Protein AF-A0A5N9GDK1-F1 (afdb_monomer)

Solvent-accessible surface area (backbone atoms only — not comparable to full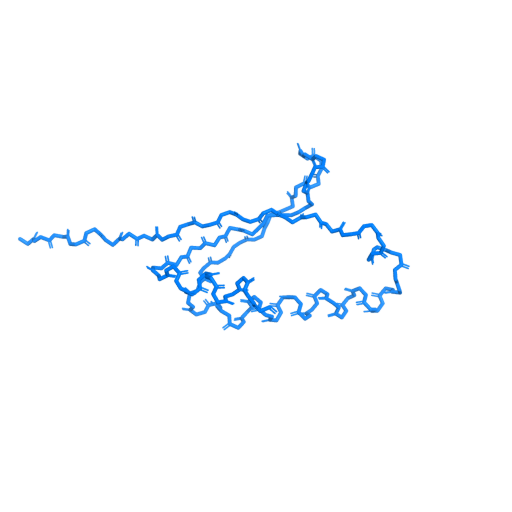-atom values): 4972 Å² total; per-residue (Å²): 131,87,78,77,81,83,66,71,43,76,47,81,46,74,41,63,75,62,73,68,64,76,71,53,58,69,67,62,49,52,51,52,50,51,53,54,50,47,60,55,58,76,41,53,91,62,35,50,73,49,78,45,81,27,73,92,78,52,91,83,32,43,34,35,42,43,38,38,21,73,49,64,61,58,60,51,54,65,73,73,110

Structure (mmCIF, N/CA/C/O backbone):
data_AF-A0A5N9GDK1-F1
#
_entry.id   AF-A0A5N9GDK1-F1
#
loop_
_atom_site.group_PDB
_atom_site.id
_atom_site.type_symbol
_atom_site.label_atom_id
_atom_site.label_alt_id
_atom_site.label_comp_id
_atom_site.label_asym_id
_atom_site.label_entity_id
_atom_site.label_seq_id
_atom_site.pdbx_PDB_ins_code
_atom_site.Cartn_x
_atom_site.Cartn_y
_atom_site.Cartn_z
_atom_site.occupancy
_atom_site.B_iso_or_equiv
_atom_site.auth_seq_id
_atom_site.auth_comp_id
_atom_site.auth_asym_id
_atom_site.auth_atom_id
_atom_site.pdbx_PDB_model_num
ATOM 1 N N . MET A 1 1 ? 28.856 1.138 -29.270 1.00 46.44 1 MET A N 1
ATOM 2 C CA . MET A 1 1 ? 28.461 0.739 -27.905 1.00 46.44 1 MET A CA 1
ATOM 3 C C . MET A 1 1 ? 26.951 0.856 -27.846 1.00 46.44 1 MET A C 1
ATOM 5 O O . MET A 1 1 ? 26.449 1.968 -27.846 1.00 46.44 1 MET A O 1
ATOM 9 N N . THR A 1 2 ? 26.224 -0.253 -27.965 1.00 54.81 2 THR A N 1
ATOM 10 C CA . THR A 1 2 ? 24.765 -0.256 -27.803 1.00 54.81 2 THR A CA 1
ATOM 11 C C . THR A 1 2 ? 24.464 -0.105 -26.322 1.00 54.81 2 THR A C 1
ATOM 13 O O . THR A 1 2 ? 24.677 -1.037 -25.552 1.00 54.81 2 THR A O 1
ATOM 16 N N . GLU A 1 3 ? 24.036 1.086 -25.926 1.00 62.44 3 GLU A N 1
ATOM 17 C CA . GLU A 1 3 ? 23.494 1.341 -24.599 1.00 62.44 3 GLU A CA 1
ATOM 18 C C . GLU A 1 3 ? 22.196 0.530 -24.479 1.00 62.44 3 GLU A C 1
ATOM 20 O O . GLU A 1 3 ? 21.212 0.794 -25.174 1.00 62.44 3 GLU A O 1
ATOM 25 N N . GLN A 1 4 ? 22.221 -0.546 -23.691 1.00 64.44 4 GLN A N 1
ATOM 26 C CA . GLN A 1 4 ? 21.000 -1.269 -23.358 1.00 64.44 4 GLN A CA 1
ATOM 27 C C . GLN A 1 4 ? 20.159 -0.342 -22.487 1.00 64.44 4 GLN A C 1
ATOM 29 O O . GLN A 1 4 ? 20.490 -0.096 -21.330 1.00 64.44 4 GLN A O 1
ATOM 34 N N . VAL A 1 5 ? 19.078 0.188 -23.057 1.00 71.69 5 VAL A N 1
ATOM 35 C CA . VAL A 1 5 ? 18.077 0.939 -22.299 1.00 71.69 5 VAL A CA 1
ATOM 36 C C . VAL A 1 5 ? 17.447 -0.030 -21.304 1.00 71.69 5 VAL A C 1
ATOM 38 O O . VAL A 1 5 ? 16.613 -0.856 -21.681 1.00 71.69 5 VAL A O 1
ATOM 41 N N . ARG A 1 6 ? 17.880 0.048 -20.044 1.00 76.25 6 ARG A N 1
ATOM 42 C CA . ARG A 1 6 ? 17.262 -0.664 -18.925 1.00 76.25 6 ARG A CA 1
ATOM 43 C C . ARG A 1 6 ? 15.841 -0.127 -18.770 1.00 76.25 6 ARG A C 1
ATOM 45 O O . ARG A 1 6 ? 15.640 1.087 -18.729 1.00 76.25 6 ARG A O 1
ATOM 52 N N . ARG A 1 7 ? 14.855 -1.020 -18.795 1.00 87.88 7 ARG A N 1
ATOM 53 C CA . ARG A 1 7 ? 13.440 -0.668 -18.662 1.00 87.88 7 ARG A CA 1
ATOM 54 C C . ARG A 1 7 ? 12.963 -1.164 -17.316 1.00 87.88 7 ARG A C 1
ATOM 56 O O . ARG A 1 7 ? 13.075 -2.354 -17.050 1.00 87.88 7 ARG A O 1
ATOM 63 N N . ASP A 1 8 ? 12.376 -0.266 -16.546 1.00 95.06 8 ASP A N 1
ATOM 64 C CA . ASP A 1 8 ? 11.738 -0.627 -15.293 1.00 95.06 8 ASP A CA 1
ATOM 65 C C . ASP A 1 8 ? 10.240 -0.833 -15.512 1.00 95.06 8 ASP A C 1
ATOM 67 O O . ASP A 1 8 ? 9.584 -0.122 -16.284 1.00 95.06 8 ASP A O 1
ATOM 71 N N . PHE A 1 9 ? 9.679 -1.790 -14.787 1.00 97.12 9 PHE A N 1
ATOM 72 C CA . PHE A 1 9 ? 8.247 -1.934 -14.622 1.00 97.12 9 PHE A CA 1
ATOM 73 C C . PHE A 1 9 ? 7.772 -1.011 -13.510 1.00 97.12 9 PHE A C 1
ATOM 75 O O . PHE A 1 9 ? 8.280 -1.033 -12.390 1.00 97.12 9 PHE A O 1
ATOM 82 N N . VAL A 1 10 ? 6.736 -0.232 -13.814 1.00 97.44 10 VAL A N 1
ATOM 83 C CA . VAL A 1 10 ? 6.088 0.657 -12.853 1.00 97.44 10 VAL A CA 1
ATOM 84 C C . VAL A 1 10 ? 4.657 0.191 -12.632 1.00 97.44 10 VAL A C 1
ATOM 86 O O . VAL A 1 10 ? 3.886 0.061 -13.584 1.00 97.44 10 VAL A O 1
ATOM 89 N N . LYS A 1 11 ? 4.273 -0.032 -11.372 1.00 97.75 11 LYS A N 1
ATOM 90 C CA . LYS A 1 11 ? 2.903 -0.407 -10.999 1.00 97.75 11 LYS A CA 1
ATOM 91 C C . LYS A 1 11 ? 2.336 0.557 -9.968 1.00 97.75 11 LYS A C 1
ATOM 93 O O . LYS A 1 11 ? 2.885 0.725 -8.882 1.00 97.75 11 LYS A O 1
ATOM 98 N N . TYR A 1 12 ? 1.176 1.115 -10.296 1.00 97.69 12 TYR A N 1
ATOM 99 C CA . TYR A 1 12 ? 0.345 1.895 -9.385 1.00 97.69 12 TYR A CA 1
ATOM 100 C C . TYR A 1 12 ? -0.724 0.975 -8.801 1.00 97.69 12 TYR A C 1
ATOM 102 O O . TYR A 1 12 ? -1.465 0.325 -9.539 1.00 97.69 12 TYR A O 1
ATOM 110 N N . SER A 1 13 ? -0.793 0.869 -7.478 1.00 97.12 13 SER A N 1
ATOM 111 C CA . SER A 1 13 ? -1.825 0.080 -6.800 1.00 97.12 13 SER A CA 1
ATOM 112 C C . SER A 1 13 ? -2.570 0.944 -5.801 1.00 97.12 13 SER A C 1
ATOM 114 O O . SER A 1 13 ? -1.976 1.457 -4.857 1.00 97.12 13 SER A O 1
ATOM 116 N N . PHE A 1 14 ? -3.865 1.108 -6.040 1.00 97.31 14 PHE A N 1
ATOM 117 C CA . PHE A 1 14 ? -4.761 1.901 -5.212 1.00 97.31 14 PHE A CA 1
ATOM 118 C C . PHE A 1 14 ? -5.515 0.976 -4.268 1.00 97.31 14 PHE A C 1
ATOM 120 O O . PHE A 1 14 ? -6.049 -0.046 -4.697 1.00 97.31 14 PHE A O 1
ATOM 127 N N . PHE A 1 15 ? -5.563 1.347 -2.996 1.00 96.94 15 PHE A N 1
ATOM 128 C CA . PHE A 1 15 ? -6.185 0.548 -1.953 1.00 96.94 15 PHE A CA 1
ATOM 129 C C . PHE A 1 15 ? -7.293 1.347 -1.284 1.00 96.94 15 PHE A C 1
ATOM 131 O O . PHE A 1 15 ? -7.100 2.509 -0.914 1.00 96.94 15 PHE A O 1
ATOM 138 N N . LYS A 1 16 ? -8.447 0.707 -1.101 1.00 97.00 16 LYS A N 1
ATOM 139 C CA . LYS A 1 16 ? -9.518 1.188 -0.233 1.00 97.00 16 LYS A CA 1
ATOM 140 C C . LYS A 1 16 ? -9.500 0.352 1.036 1.00 97.00 16 LYS A C 1
ATOM 142 O O . LYS A 1 16 ? -9.568 -0.870 0.968 1.00 97.00 16 LYS A O 1
ATOM 147 N N . VAL A 1 17 ? -9.389 1.006 2.185 1.00 96.06 17 VAL A N 1
ATOM 148 C CA . VAL A 1 17 ? -9.415 0.321 3.475 1.00 96.06 17 VAL A CA 1
ATOM 149 C C . VAL A 1 17 ? -10.866 0.020 3.819 1.00 96.06 17 VAL A C 1
ATOM 151 O O . VAL A 1 17 ? -11.701 0.932 3.802 1.00 96.06 17 VAL A O 1
ATOM 154 N N . ASP A 1 18 ? -11.153 -1.231 4.170 1.00 96.44 18 ASP A N 1
ATOM 155 C CA . ASP A 1 18 ? -12.475 -1.645 4.632 1.00 96.44 18 ASP A CA 1
ATOM 156 C C . ASP A 1 18 ? -12.921 -0.765 5.823 1.00 96.44 18 ASP A C 1
ATOM 158 O O . ASP A 1 18 ? -12.166 -0.602 6.793 1.00 96.44 18 ASP A O 1
ATOM 162 N N . PRO A 1 19 ? -14.113 -0.141 5.782 1.00 95.62 19 PRO A N 1
ATOM 163 C CA . PRO A 1 19 ? -14.634 0.632 6.904 1.00 95.62 19 PRO A CA 1
ATOM 164 C C . PRO A 1 19 ? -14.646 -0.138 8.233 1.00 95.62 19 PRO A C 1
ATOM 166 O O . PRO A 1 19 ? -14.382 0.470 9.271 1.00 95.62 19 PRO A O 1
ATOM 169 N N . ALA A 1 20 ? -14.871 -1.455 8.216 1.00 97.44 20 ALA A N 1
ATOM 170 C CA . ALA A 1 20 ? -14.885 -2.295 9.411 1.00 97.44 20 ALA A CA 1
AT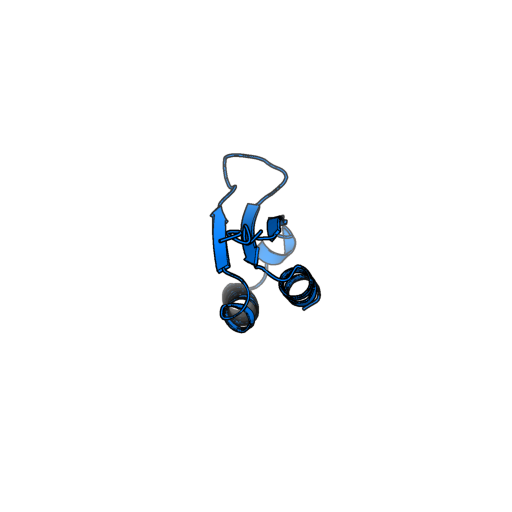OM 171 C C . ALA A 1 20 ? -13.521 -2.336 10.119 1.00 97.44 20 ALA A C 1
ATOM 173 O O . ALA A 1 20 ? -13.469 -2.321 11.348 1.00 97.44 20 ALA A O 1
ATOM 174 N N . TRP A 1 21 ? -12.408 -2.277 9.377 1.00 97.00 21 TRP A N 1
ATOM 175 C CA . TRP A 1 21 ? -11.064 -2.225 9.966 1.00 97.00 21 TRP A CA 1
ATOM 176 C C . TRP A 1 21 ? -10.854 -0.974 10.828 1.00 97.00 21 TRP A C 1
ATOM 178 O O . TRP A 1 21 ? -10.123 -0.998 11.814 1.00 97.00 21 TRP A O 1
ATOM 188 N N . ARG A 1 22 ? -11.537 0.137 10.523 1.00 94.75 22 ARG A N 1
ATOM 189 C CA . ARG A 1 22 ? -11.442 1.357 11.341 1.00 94.75 22 ARG A CA 1
ATOM 190 C C . ARG A 1 22 ? -12.127 1.206 12.697 1.00 94.75 22 ARG A C 1
ATOM 192 O O . ARG A 1 22 ? -11.822 1.989 13.591 1.00 94.75 22 ARG A O 1
ATOM 199 N N . LEU A 1 23 ? -13.003 0.216 12.863 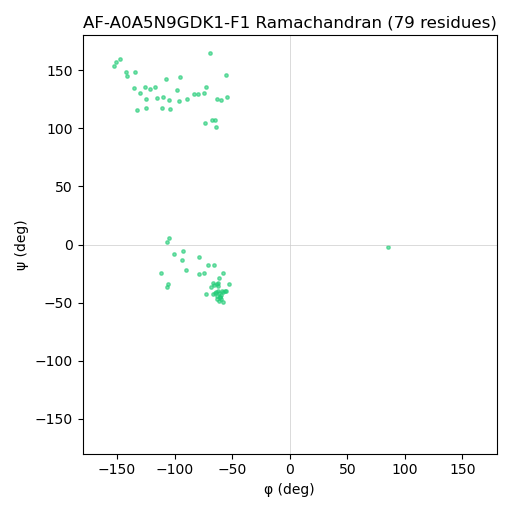1.00 97.19 23 LEU A N 1
ATOM 200 C CA . LEU A 1 23 ? -13.793 0.003 14.076 1.00 97.19 23 LEU A CA 1
ATOM 201 C C . LEU A 1 23 ? -13.147 -0.971 15.074 1.00 97.19 23 LEU A C 1
ATOM 203 O O . LEU A 1 23 ? -13.577 -1.011 16.224 1.00 97.19 23 LEU A O 1
ATOM 207 N N . ILE A 1 24 ? -12.120 -1.729 14.674 1.00 97.94 24 ILE A N 1
ATOM 208 C CA . ILE A 1 24 ? -11.417 -2.659 15.577 1.00 97.94 24 ILE A CA 1
ATOM 209 C C . ILE A 1 24 ? -10.603 -1.895 16.647 1.00 97.94 24 ILE A C 1
ATOM 211 O O . ILE A 1 24 ? -10.369 -0.689 16.501 1.00 97.94 24 ILE A O 1
ATOM 215 N N . PRO A 1 25 ? -10.148 -2.542 17.734 1.00 98.44 25 PRO A N 1
ATOM 216 C CA . PRO A 1 25 ? -9.332 -1.893 18.761 1.00 98.44 25 PRO A CA 1
ATOM 217 C C . PRO A 1 25 ? -8.064 -1.226 18.207 1.00 98.44 25 PRO A C 1
ATOM 219 O O . PRO A 1 25 ? -7.433 -1.717 17.274 1.00 98.44 25 PRO A O 1
ATOM 222 N N . GLU A 1 26 ? -7.650 -0.103 18.806 1.00 97.62 26 GLU A N 1
ATOM 223 C CA . GLU A 1 26 ? -6.491 0.673 18.325 1.00 97.62 26 GLU A CA 1
ATOM 224 C C . GLU A 1 26 ? -5.211 -0.159 18.249 1.00 97.62 26 GLU A C 1
ATOM 226 O O . GLU A 1 26 ? -4.468 -0.041 17.277 1.00 97.62 26 GLU A O 1
ATOM 231 N N . LYS A 1 27 ? -4.987 -1.030 19.237 1.00 98.12 27 LYS A N 1
ATOM 232 C CA . LYS A 1 27 ? -3.840 -1.936 19.247 1.00 98.12 27 LYS A CA 1
ATOM 233 C C . LYS A 1 27 ? -3.825 -2.839 18.011 1.00 98.12 27 LYS A C 1
ATOM 235 O O . LYS A 1 27 ? -2.833 -2.853 17.297 1.00 98.12 27 LYS A O 1
ATOM 240 N N . GLU A 1 28 ? -4.944 -3.489 17.703 1.00 98.06 28 GLU A N 1
ATOM 241 C CA . GLU A 1 28 ? -5.062 -4.362 16.528 1.00 98.06 28 GLU A CA 1
ATOM 242 C C . GLU A 1 28 ? -4.863 -3.592 15.215 1.00 98.06 28 GLU A C 1
ATOM 244 O O . GLU A 1 28 ? -4.235 -4.101 14.284 1.00 98.06 28 GLU A O 1
ATOM 249 N N . ARG A 1 29 ? -5.323 -2.332 15.139 1.00 97.81 29 ARG A N 1
ATOM 250 C CA . ARG A 1 29 ? -5.026 -1.465 13.986 1.00 97.81 29 ARG A CA 1
ATOM 251 C C . ARG A 1 29 ? -3.534 -1.181 13.849 1.00 97.81 29 ARG A C 1
ATOM 253 O O . ARG A 1 29 ? -3.033 -1.198 12.727 1.00 97.81 29 ARG A O 1
ATOM 260 N N . GLN A 1 30 ? -2.835 -0.875 14.944 1.00 98.19 30 GLN A N 1
ATOM 261 C CA . GLN A 1 30 ? -1.391 -0.619 14.894 1.00 98.19 30 GLN A CA 1
ATOM 262 C C . GLN A 1 30 ? -0.612 -1.880 14.520 1.00 98.19 30 GLN A C 1
ATOM 264 O O . GLN A 1 30 ? 0.245 -1.806 13.643 1.00 98.19 30 GLN A O 1
ATOM 269 N N . ASP A 1 31 ? -0.975 -3.027 15.093 1.00 98.25 31 ASP A N 1
ATOM 270 C CA . ASP A 1 31 ? -0.356 -4.316 14.776 1.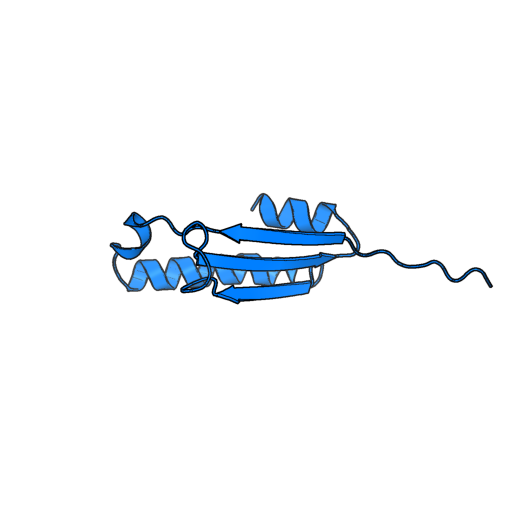00 98.25 31 ASP A CA 1
ATOM 271 C C . ASP A 1 31 ? -0.548 -4.656 13.285 1.00 98.25 31 ASP A C 1
ATOM 273 O O .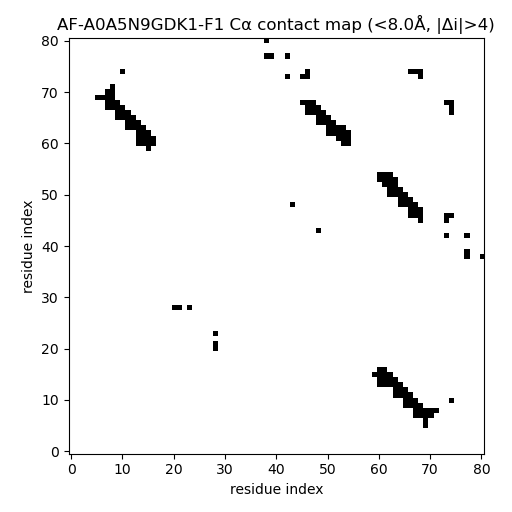 ASP A 1 31 ? 0.417 -4.970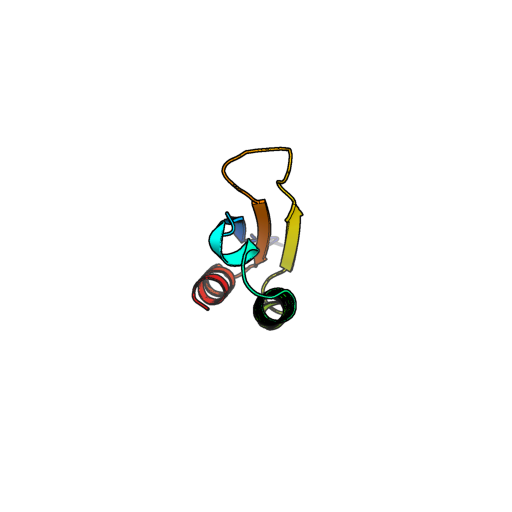 12.591 1.00 98.25 31 ASP A O 1
ATOM 277 N N . SER A 1 32 ? -1.759 -4.466 12.745 1.00 97.00 32 SER A N 1
ATOM 278 C CA . SER A 1 32 ? -2.044 -4.680 11.314 1.00 97.00 32 SER A CA 1
ATOM 279 C C . SER A 1 32 ? -1.232 -3.752 10.399 1.00 97.00 32 SER A C 1
ATOM 281 O O . SER A 1 32 ? -0.739 -4.178 9.357 1.00 97.00 32 SER A O 1
ATOM 283 N N . LYS A 1 33 ? -1.079 -2.467 10.764 1.00 96.62 33 LYS A N 1
ATOM 284 C CA . LYS A 1 33 ? -0.249 -1.518 9.995 1.00 96.62 33 LYS A CA 1
ATOM 285 C C . LYS A 1 33 ? 1.223 -1.922 10.014 1.00 96.62 33 LYS A C 1
ATOM 287 O O . LYS A 1 33 ? 1.884 -1.808 8.985 1.00 96.62 33 LYS A O 1
ATOM 292 N N . ALA A 1 34 ? 1.726 -2.351 11.172 1.00 98.00 34 ALA A N 1
ATOM 293 C CA . ALA A 1 34 ? 3.109 -2.781 11.330 1.00 98.00 34 ALA A CA 1
ATOM 294 C C . ALA A 1 34 ? 3.395 -4.020 10.473 1.00 98.00 34 ALA A C 1
ATOM 296 O O . ALA A 1 34 ? 4.349 -4.001 9.704 1.00 98.00 34 ALA A O 1
ATOM 297 N N . GLN A 1 35 ? 2.515 -5.025 10.517 1.00 97.56 35 GLN A N 1
ATOM 298 C CA . GLN A 1 35 ? 2.612 -6.225 9.678 1.00 97.56 35 GLN A CA 1
ATOM 299 C C . GLN A 1 35 ? 2.575 -5.887 8.184 1.00 97.56 35 GLN A C 1
ATOM 301 O O . GLN A 1 35 ? 3.384 -6.389 7.410 1.00 97.56 35 GLN A O 1
ATOM 306 N N . PHE A 1 36 ? 1.678 -4.988 7.767 1.00 96.12 36 PHE A N 1
ATOM 307 C CA . PHE A 1 36 ? 1.631 -4.539 6.376 1.00 96.12 36 PHE A CA 1
ATOM 308 C C . PHE A 1 36 ? 2.945 -3.871 5.947 1.00 96.12 36 PHE A C 1
ATOM 310 O O . PHE A 1 36 ? 3.472 -4.168 4.878 1.00 96.12 36 PHE A O 1
ATOM 317 N N . ALA A 1 37 ? 3.499 -2.988 6.783 1.00 96.38 37 ALA A N 1
ATOM 318 C CA . ALA A 1 37 ? 4.776 -2.336 6.507 1.00 96.38 37 ALA A CA 1
ATOM 319 C C . ALA A 1 37 ? 5.957 -3.322 6.501 1.00 96.38 37 ALA A C 1
ATOM 321 O O . ALA A 1 37 ? 6.880 -3.151 5.709 1.00 96.38 37 ALA A O 1
ATOM 322 N N . GLU A 1 38 ? 5.925 -4.351 7.347 1.00 97.31 38 GLU A N 1
ATOM 323 C CA . GLU A 1 38 ? 6.928 -5.416 7.388 1.00 97.31 38 GLU A CA 1
ATOM 324 C C . GLU A 1 38 ? 6.978 -6.183 6.063 1.00 97.31 38 GLU A C 1
ATOM 326 O O . GLU A 1 38 ? 8.047 -6.259 5.462 1.00 97.31 38 GLU A O 1
ATOM 331 N N . VAL A 1 39 ? 5.825 -6.606 5.531 1.00 96.25 39 VAL A N 1
ATOM 332 C CA . VAL A 1 39 ? 5.745 -7.252 4.207 1.00 96.25 39 VAL A CA 1
ATOM 333 C C . VAL A 1 39 ? 6.304 -6.347 3.108 1.00 96.25 39 VAL A C 1
ATOM 335 O O . VAL A 1 39 ? 7.024 -6.817 2.234 1.00 96.25 39 VAL A O 1
ATOM 338 N N . LEU A 1 40 ? 6.028 -5.038 3.136 1.00 96.06 40 LEU A N 1
ATOM 339 C CA . LEU A 1 40 ? 6.630 -4.118 2.162 1.00 96.06 40 LEU A CA 1
ATOM 340 C C . LEU A 1 40 ? 8.160 -4.049 2.316 1.00 96.06 40 LEU A C 1
ATOM 342 O O . LEU A 1 40 ? 8.883 -4.034 1.320 1.00 96.06 40 LEU A O 1
ATOM 346 N N . ASN A 1 41 ? 8.667 -4.019 3.547 1.00 96.19 41 ASN A N 1
ATOM 347 C CA . ASN A 1 41 ? 10.103 -3.944 3.809 1.00 96.19 41 ASN A CA 1
ATOM 348 C C . ASN A 1 41 ? 10.853 -5.206 3.358 1.00 96.19 41 ASN A C 1
ATOM 350 O O . ASN A 1 41 ? 11.982 -5.077 2.882 1.00 96.19 41 ASN A O 1
ATOM 354 N N . GLU A 1 42 ? 10.235 -6.389 3.428 1.00 96.69 42 GLU A N 1
ATOM 355 C CA . GLU A 1 42 ? 10.815 -7.651 2.932 1.00 96.69 42 GLU A CA 1
ATOM 356 C C . GLU A 1 42 ? 11.183 -7.613 1.440 1.00 96.69 42 GLU A C 1
ATOM 358 O O . GLU A 1 42 ? 12.062 -8.356 1.016 1.00 96.69 42 GLU A O 1
ATOM 363 N N . PHE A 1 43 ? 10.543 -6.747 0.647 1.00 96.88 43 PHE A N 1
ATOM 364 C CA . PHE A 1 43 ? 10.786 -6.610 -0.796 1.00 96.88 43 PHE A CA 1
ATOM 365 C C . PHE A 1 43 ? 11.586 -5.353 -1.163 1.00 96.88 43 PHE A C 1
ATOM 367 O O . PHE A 1 43 ? 11.744 -5.050 -2.347 1.00 96.88 43 PHE A O 1
ATOM 374 N N . SER A 1 44 ? 12.068 -4.590 -0.176 1.00 95.38 44 SER A N 1
ATOM 375 C CA . SER A 1 44 ? 12.735 -3.296 -0.397 1.00 95.38 44 SER A CA 1
ATOM 376 C C . SER A 1 44 ? 14.070 -3.388 -1.152 1.00 95.38 44 SER A C 1
ATOM 378 O O . SER A 1 44 ? 14.528 -2.394 -1.713 1.00 95.38 44 SER A O 1
ATOM 380 N N . ASP A 1 45 ? 14.673 -4.575 -1.214 1.00 96.38 45 ASP A N 1
ATOM 381 C CA . ASP A 1 45 ? 15.883 -4.887 -1.980 1.00 96.38 45 ASP A CA 1
ATOM 382 C C . ASP A 1 45 ? 15.613 -5.100 -3.482 1.00 96.38 45 ASP A C 1
ATOM 384 O O . ASP A 1 45 ? 16.499 -4.889 -4.310 1.00 96.38 45 ASP A O 1
ATOM 388 N N . ARG A 1 46 ? 14.385 -5.498 -3.841 1.00 96.44 46 ARG A N 1
ATOM 389 C CA . ARG A 1 46 ? 13.963 -5.853 -5.210 1.00 96.44 46 ARG A CA 1
ATOM 390 C C . ARG A 1 46 ? 12.964 -4.869 -5.816 1.00 96.44 46 ARG A C 1
ATOM 392 O O . ARG A 1 46 ? 12.840 -4.794 -7.040 1.00 96.44 46 ARG A O 1
ATOM 399 N N . VAL A 1 47 ? 12.219 -4.143 -4.984 1.00 97.56 47 VAL A N 1
ATOM 400 C CA . VAL A 1 47 ? 11.154 -3.226 -5.400 1.00 97.56 47 VAL A CA 1
ATOM 401 C C . VAL A 1 47 ? 11.318 -1.893 -4.676 1.00 97.56 47 VAL A C 1
ATOM 403 O O . VAL A 1 47 ? 11.139 -1.789 -3.465 1.00 97.56 47 VAL A O 1
ATOM 406 N N . SER A 1 48 ? 11.592 -0.837 -5.439 1.00 97.69 48 SER A N 1
ATOM 407 C CA . SER A 1 48 ? 11.550 0.534 -4.929 1.00 97.69 48 SER A CA 1
ATOM 408 C C . SER A 1 48 ? 10.102 0.976 -4.760 1.00 97.69 48 SER A C 1
ATOM 410 O O . SER A 1 48 ? 9.292 0.817 -5.677 1.00 97.69 48 SER A O 1
ATOM 412 N N . MET A 1 49 ? 9.759 1.526 -3.592 1.00 97.31 49 MET A N 1
ATOM 413 C CA . MET A 1 49 ? 8.370 1.827 -3.244 1.00 97.31 49 MET A CA 1
ATOM 414 C C . MET A 1 49 ? 8.178 3.204 -2.627 1.00 97.31 49 MET A C 1
ATOM 416 O O . MET A 1 49 ? 9.025 3.723 -1.906 1.00 97.31 49 MET A O 1
ATOM 420 N N . SER A 1 50 ? 7.015 3.798 -2.878 1.00 97.44 50 SER A N 1
ATOM 421 C CA . SER A 1 50 ? 6.538 4.977 -2.152 1.00 97.44 50 SER A CA 1
ATOM 422 C C . SER A 1 50 ? 5.040 4.887 -1.905 1.00 97.44 50 SER A C 1
ATOM 424 O O . SER A 1 50 ? 4.290 4.375 -2.741 1.00 97.44 50 SER A O 1
ATOM 426 N N . SER A 1 51 ? 4.607 5.393 -0.750 1.00 97.19 51 SER A N 1
ATOM 427 C CA . SER A 1 51 ? 3.196 5.469 -0.381 1.00 97.19 51 SER A CA 1
ATOM 428 C C . SER A 1 51 ? 2.693 6.908 -0.431 1.00 97.19 51 SER A C 1
ATOM 430 O O . SER A 1 51 ? 3.405 7.846 -0.073 1.00 97.19 51 SER A O 1
ATOM 432 N N . TYR A 1 52 ? 1.453 7.080 -0.879 1.00 97.56 52 TYR A N 1
ATOM 433 C CA . TYR A 1 52 ? 0.798 8.383 -0.967 1.00 97.56 52 TYR A CA 1
ATOM 434 C C . TYR A 1 52 ? -0.624 8.286 -0.422 1.00 97.56 52 TYR A C 1
ATOM 436 O O . TYR A 1 52 ? -1.364 7.366 -0.772 1.00 97.56 52 TYR A O 1
ATOM 444 N N . SER A 1 53 ? -1.026 9.251 0.405 1.00 96.69 53 SER A N 1
ATOM 445 C CA . SER A 1 53 ? -2.416 9.381 0.855 1.00 96.69 53 SER A CA 1
ATOM 446 C C . SER A 1 53 ? -3.299 9.894 -0.281 1.00 96.69 53 SER A C 1
ATOM 448 O O . SER A 1 53 ? -2.930 10.844 -0.968 1.00 96.69 53 SER A O 1
ATOM 450 N N . MET A 1 54 ? -4.474 9.291 -0.453 1.00 97.38 54 MET A N 1
ATOM 451 C CA . MET A 1 54 ? -5.508 9.730 -1.400 1.00 97.38 54 MET A CA 1
ATOM 452 C C . MET A 1 54 ? -6.703 10.395 -0.692 1.00 97.38 54 MET A C 1
ATOM 454 O O . MET A 1 54 ? -7.677 10.797 -1.332 1.00 97.38 54 MET A O 1
ATOM 458 N N . VAL A 1 55 ? -6.649 10.530 0.637 1.00 95.06 55 VAL A N 1
ATOM 459 C CA . VAL A 1 55 ? -7.709 11.179 1.418 1.00 95.06 55 VAL A CA 1
ATOM 460 C C . VAL A 1 55 ? -7.879 12.625 0.950 1.00 95.06 55 VAL A C 1
ATOM 462 O O . VAL A 1 55 ? -6.929 13.402 0.946 1.00 95.06 55 VAL A O 1
ATOM 465 N N . GLY A 1 56 ? -9.104 12.986 0.564 1.00 94.94 56 GLY A N 1
ATOM 466 C CA . GLY A 1 56 ? -9.439 14.331 0.089 1.00 94.94 56 GLY A CA 1
ATOM 467 C C . GLY A 1 56 ? -9.188 14.575 -1.402 1.00 94.94 56 GLY A C 1
ATOM 468 O O . GLY A 1 56 ? -9.520 15.654 -1.880 1.00 94.94 56 GLY A O 1
ATOM 469 N N . THR A 1 57 ? -8.659 13.599 -2.152 1.00 95.81 57 THR A N 1
ATOM 470 C CA . THR A 1 57 ? -8.460 13.727 -3.609 1.00 95.81 57 THR A CA 1
ATOM 471 C C . THR A 1 57 ? -9.460 12.905 -4.421 1.00 95.81 57 THR A C 1
ATOM 473 O O . THR A 1 57 ? -9.924 13.365 -5.462 1.00 95.81 57 THR A O 1
ATOM 476 N N . ARG A 1 58 ? -9.831 11.709 -3.945 1.00 93.62 58 ARG A N 1
ATOM 477 C CA . ARG A 1 58 ? -10.823 10.814 -4.568 1.00 93.62 58 ARG A CA 1
ATOM 478 C C . ARG A 1 58 ? -11.530 9.951 -3.518 1.00 93.62 58 ARG A C 1
ATOM 480 O O . ARG A 1 58 ? -11.013 9.755 -2.424 1.00 93.62 58 ARG A O 1
ATOM 487 N N . GLY A 1 59 ? -12.734 9.461 -3.825 1.00 94.38 59 GLY A N 1
ATOM 488 C CA . GLY A 1 59 ? -13.569 8.713 -2.866 1.00 94.38 59 GLY A CA 1
ATOM 489 C C . GLY A 1 59 ? -13.349 7.194 -2.852 1.00 94.38 59 GLY A C 1
ATOM 490 O O . GLY A 1 59 ? -13.640 6.525 -1.859 1.00 94.38 59 GLY A O 1
ATOM 491 N N . ASP A 1 60 ? -12.817 6.647 -3.938 1.00 95.81 60 ASP A N 1
ATOM 492 C CA . ASP A 1 60 ? -12.694 5.213 -4.222 1.00 95.81 60 ASP A CA 1
ATOM 493 C C . ASP A 1 60 ? -11.355 4.594 -3.787 1.00 95.81 60 ASP A C 1
ATOM 495 O O . ASP A 1 60 ? -11.208 3.377 -3.831 1.00 95.81 60 ASP A O 1
ATOM 499 N N . ALA A 1 61 ? -10.399 5.393 -3.309 1.00 97.44 61 ALA A N 1
ATOM 500 C CA . ALA A 1 61 ? -9.128 4.919 -2.765 1.00 97.44 61 ALA A CA 1
ATOM 501 C C . ALA A 1 61 ? -8.701 5.759 -1.556 1.00 97.44 61 ALA A C 1
ATOM 503 O O . ALA A 1 61 ? -8.980 6.952 -1.497 1.00 97.44 61 ALA A O 1
ATOM 504 N N . ASP A 1 62 ? -7.999 5.135 -0.612 1.00 97.12 62 ASP A N 1
ATOM 505 C CA . ASP A 1 62 ? -7.478 5.787 0.593 1.00 97.12 62 ASP A CA 1
ATOM 506 C C . ASP A 1 62 ? -5.959 6.003 0.517 1.00 97.12 62 ASP A C 1
ATOM 508 O O . ASP A 1 62 ? -5.461 7.024 0.992 1.00 97.12 62 ASP A O 1
ATOM 512 N N . PHE A 1 63 ? -5.217 5.089 -0.116 1.00 97.38 63 PHE A N 1
ATOM 513 C CA . PHE A 1 63 ? -3.784 5.252 -0.375 1.00 97.38 63 PHE A CA 1
ATOM 514 C C . PHE A 1 63 ? -3.341 4.578 -1.683 1.00 97.38 63 PHE A C 1
ATOM 516 O O . PHE A 1 63 ? -4.017 3.695 -2.217 1.00 97.38 63 PHE A O 1
ATOM 523 N N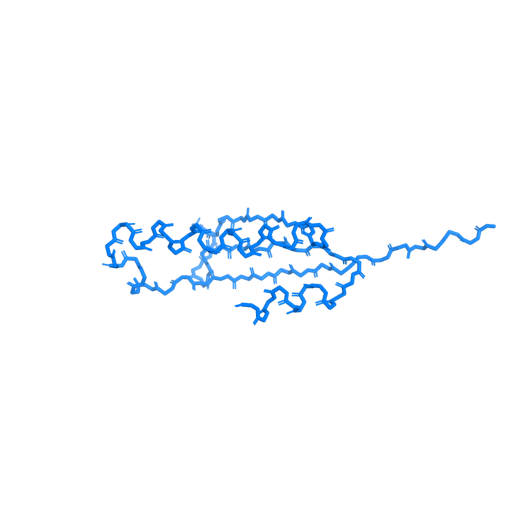 . LEU A 1 64 ? -2.195 5.018 -2.198 1.00 97.81 64 LEU A N 1
ATOM 524 C CA . LEU A 1 64 ? -1.511 4.486 -3.375 1.00 97.81 64 LEU A CA 1
ATOM 525 C C . LEU A 1 64 ? -0.148 3.930 -2.959 1.00 97.81 64 LEU A C 1
ATOM 527 O O . LEU A 1 64 ? 0.596 4.612 -2.256 1.00 97.81 64 LEU A O 1
ATOM 531 N N . LEU A 1 65 ? 0.200 2.751 -3.472 1.00 97.88 65 LEU A N 1
ATOM 532 C CA . LEU A 1 65 ? 1.581 2.280 -3.545 1.00 97.88 65 LEU A CA 1
ATOM 533 C C . LEU A 1 65 ? 2.098 2.409 -4.978 1.00 97.88 65 LEU A C 1
ATOM 535 O O . LEU A 1 65 ? 1.588 1.754 -5.895 1.00 97.88 65 LEU A O 1
ATOM 539 N N . TRP A 1 66 ? 3.115 3.247 -5.149 1.00 98.31 66 TRP A N 1
ATOM 540 C CA . TRP A 1 66 ? 3.939 3.310 -6.349 1.00 98.31 66 TRP A CA 1
ATOM 541 C C . TRP A 1 66 ? 5.099 2.333 -6.193 1.00 98.31 66 TRP A C 1
ATOM 543 O O . TRP A 1 66 ? 5.810 2.392 -5.192 1.00 98.31 66 TRP A O 1
ATOM 553 N N . LYS A 1 67 ? 5.250 1.421 -7.154 1.00 98.06 67 LYS A N 1
ATOM 554 C CA . LYS A 1 67 ? 6.276 0.373 -7.161 1.00 98.06 67 LYS A CA 1
ATOM 555 C C . LYS A 1 67 ? 7.063 0.428 -8.454 1.00 98.06 67 LYS A C 1
ATOM 557 O O . LYS A 1 67 ? 6.451 0.515 -9.521 1.00 98.06 67 LYS A O 1
ATOM 562 N N . VAL A 1 68 ? 8.379 0.311 -8.341 1.00 97.81 68 VAL A N 1
ATOM 563 C CA . VAL A 1 68 ? 9.312 0.227 -9.463 1.00 97.81 68 VAL A CA 1
ATOM 564 C C . VAL A 1 68 ? 10.239 -0.958 -9.251 1.00 97.81 68 VAL A C 1
ATOM 566 O O . VAL A 1 68 ? 10.810 -1.116 -8.172 1.00 97.81 68 VAL A O 1
ATOM 569 N N . SER A 1 69 ? 10.372 -1.797 -10.268 1.00 97.31 69 SER A N 1
ATOM 570 C CA . SER A 1 69 ? 11.329 -2.900 -10.289 1.00 97.31 69 SER A CA 1
ATOM 571 C C . SER A 1 69 ? 11.718 -3.212 -11.725 1.00 97.31 69 SER A C 1
ATOM 573 O O . SER A 1 69 ? 10.935 -2.990 -12.645 1.00 97.31 69 SER A O 1
ATOM 575 N N . GLU A 1 70 ? 12.906 -3.758 -11.915 1.00 95.81 70 GLU A N 1
ATOM 576 C CA . GLU A 1 70 ? 13.353 -4.271 -13.212 1.00 95.81 70 GLU A CA 1
ATOM 577 C C . GLU A 1 70 ? 12.681 -5.595 -13.570 1.00 95.81 70 GLU A C 1
ATOM 579 O O . GLU A 1 70 ? 12.523 -5.907 -14.746 1.00 95.81 70 GLU A O 1
ATOM 584 N N . GLU A 1 71 ? 12.237 -6.341 -12.555 1.00 94.75 71 GLU A N 1
ATOM 585 C CA . GLU A 1 71 ? 11.611 -7.650 -12.699 1.00 94.75 71 GLU A CA 1
ATOM 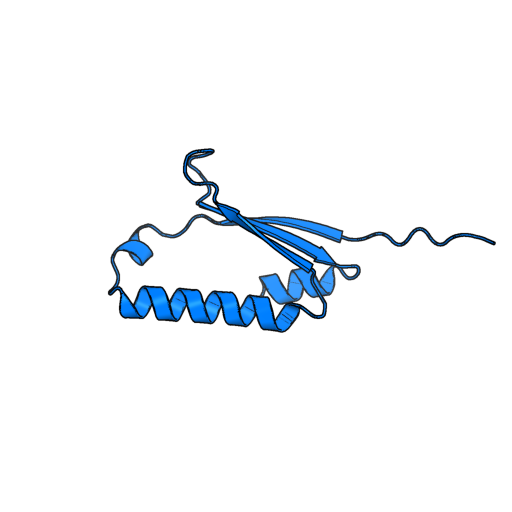586 C C . GLU A 1 71 ? 10.125 -7.540 -12.339 1.00 94.75 71 GLU A C 1
ATOM 588 O O . GLU A 1 71 ? 9.750 -7.220 -11.203 1.00 94.75 71 GLU A O 1
ATOM 593 N N . LEU A 1 72 ? 9.245 -7.819 -13.302 1.00 95.31 72 LEU A N 1
ATOM 594 C CA . LEU A 1 72 ? 7.797 -7.766 -13.083 1.00 95.31 72 LEU A CA 1
ATOM 595 C C . LEU A 1 72 ? 7.352 -8.788 -12.022 1.00 95.31 72 LEU A C 1
ATOM 597 O O . LEU A 1 72 ? 6.421 -8.540 -11.251 1.00 95.31 72 LEU A O 1
ATOM 601 N N . GLU A 1 73 ? 8.039 -9.922 -11.961 1.00 96.88 73 GLU A N 1
ATOM 602 C CA . GLU A 1 73 ? 7.831 -11.021 -11.027 1.00 96.88 73 GLU A CA 1
ATOM 603 C C . GLU A 1 73 ? 7.982 -10.554 -9.579 1.00 96.88 73 GLU A C 1
ATOM 605 O O . GLU A 1 73 ? 7.147 -10.905 -8.750 1.00 96.88 73 GLU A O 1
ATOM 610 N N . AL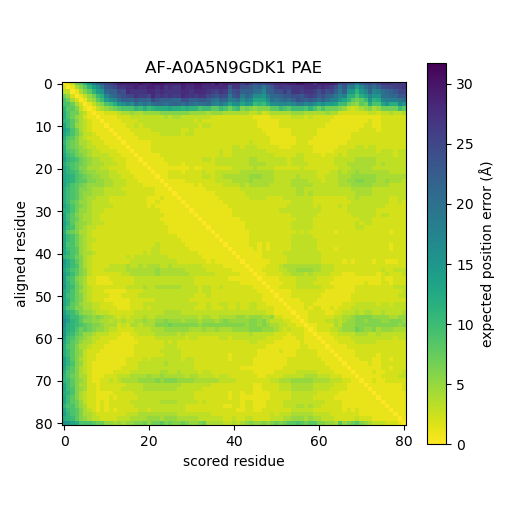A A 1 74 ? 8.955 -9.686 -9.277 1.00 96.88 74 ALA A N 1
ATOM 611 C CA . ALA A 1 74 ? 9.137 -9.149 -7.927 1.00 96.88 74 ALA A CA 1
ATOM 612 C C . ALA A 1 74 ? 7.911 -8.339 -7.469 1.00 96.88 74 ALA A C 1
ATOM 614 O O . ALA A 1 74 ? 7.453 -8.467 -6.333 1.00 96.88 74 ALA A O 1
ATOM 615 N N . ILE A 1 75 ? 7.323 -7.553 -8.377 1.00 97.00 75 ILE A N 1
ATOM 616 C CA . ILE A 1 75 ? 6.085 -6.810 -8.112 1.00 97.00 75 ILE A CA 1
ATOM 617 C C . ILE A 1 75 ? 4.891 -7.763 -7.947 1.00 97.00 75 ILE A C 1
ATOM 619 O O . ILE A 1 75 ? 3.991 -7.480 -7.155 1.00 97.00 75 ILE A O 1
ATOM 623 N N . ASN A 1 76 ? 4.838 -8.860 -8.703 1.00 96.44 76 ASN A N 1
ATOM 624 C CA . ASN A 1 76 ? 3.747 -9.832 -8.614 1.00 96.44 76 ASN A CA 1
ATOM 625 C C . ASN A 1 76 ? 3.816 -10.667 -7.332 1.00 96.44 76 ASN A C 1
ATOM 627 O O . ASN A 1 76 ? 2.787 -10.841 -6.687 1.00 96.44 76 ASN A O 1
ATOM 631 N N . GLU A 1 77 ? 5.005 -11.119 -6.935 1.00 97.19 77 GLU A N 1
ATOM 632 C CA . GLU A 1 77 ? 5.237 -11.835 -5.677 1.00 97.19 77 GLU A CA 1
ATOM 633 C C . GLU A 1 77 ? 4.848 -10.979 -4.473 1.00 97.19 77 GLU A C 1
ATOM 635 O O . GLU A 1 77 ? 4.101 -11.449 -3.620 1.00 97.19 77 GLU A O 1
ATOM 640 N N . LEU A 1 78 ? 5.268 -9.707 -4.448 1.00 96.31 78 LEU A N 1
ATOM 641 C CA . LEU A 1 78 ? 4.858 -8.757 -3.412 1.00 96.31 78 LEU A CA 1
ATOM 642 C C . LEU A 1 78 ? 3.330 -8.645 -3.310 1.00 96.31 78 LEU A C 1
ATOM 644 O O . LEU A 1 78 ? 2.784 -8.549 -2.220 1.00 96.31 78 LEU A O 1
ATOM 648 N N . MET A 1 79 ? 2.629 -8.639 -4.446 1.00 94.25 79 MET A N 1
ATOM 649 C CA . MET A 1 79 ? 1.169 -8.488 -4.478 1.00 94.25 79 MET A CA 1
ATOM 650 C C . MET A 1 79 ? 0.395 -9.766 -4.142 1.00 94.25 79 MET A C 1
ATOM 652 O O . MET A 1 79 ? -0.825 -9.692 -4.005 1.00 94.25 79 MET A O 1
ATOM 656 N N . ALA A 1 80 ? 1.070 -10.913 -4.071 1.00 94.31 80 ALA A N 1
ATOM 657 C CA . ALA A 1 80 ? 0.476 -12.204 -3.740 1.00 94.31 80 ALA A CA 1
ATOM 658 C C . ALA A 1 80 ? 0.702 -12.620 -2.274 1.00 94.31 80 ALA A C 1
ATOM 660 O O . ALA A 1 80 ? 0.144 -13.634 -1.853 1.00 94.31 80 ALA A O 1
ATOM 661 N N . ARG A 1 81 ? 1.533 -11.876 -1.532 1.00 88.19 81 ARG A N 1
ATOM 662 C CA . ARG A 1 81 ? 1.731 -12.020 -0.083 1.00 88.19 81 ARG A CA 1
ATOM 663 C C . ARG A 1 81 ? 0.564 -11.419 0.690 1.00 88.19 81 ARG A C 1
ATOM 665 O O . ARG A 1 81 ? 0.206 -12.039 1.713 1.00 88.19 81 ARG A O 1
#

Mean predicted aligned error: 4.13 Å

Secondary structure (DSSP, 8-state):
--------EEEEEEE---GGGGGS-HHHHHHHHHHHHHHHHHTTTT-EEEEEE-TTT-SS-SEEEEEEES-HHHHHHHHH-

Radius of gyration: 15.7 Å; Cα contacts (8 Å, |Δi|>4): 88; chains: 1; bounding box: 43×26×47 Å

Sequence (81 aa):
MTEQVRRDFVKYSFFKVDPAWRLIPEKERQDSKAQFAEVLNEFSDRVSMSSYSMVGTRGDADFLLWKVSEELEAINELMAR

pLDDT: mean 94.03, std 9.43, range [46.44, 98.44]

Nearest PDB structures (foldseek):
  4m08-assembly1_B  TM=9.472E-01  e=1.898E-04  Nitrospira defluvii
  4m09-assembly1_E  TM=9.442E-01  e=2.332E-04  Nitrospira defluvii
  3nn1-assembly1_B  TM=9.588E-01  e=3.771E-04  Nitrospira defluvii
  3nn4-assembly1_E  TM=9.259E-01  e=4.039E-04  Nitrospira defluvii
  4m06-assembly1_B  TM=9.407E-01  e=7.493E-04  Nitrospira defluvii

Foldseek 3Di:
DPDDPQDKDKDKDFADDDPVLVVDDPVVNVVVVVVLVVLVVVLVVFKPWDKDACPPPDDPGGIMIIIIGSDVVSVVVSVVD